Protein AF-A0A0B5D6A1-F1 (afdb_monomer_lite)

Organism: NCBI:txid40318

Sequence (113 aa):
MALAGRQQDGRPAFLADAGYQGLGAQTGGRVVTPPHRNFKKNAPDWYEEMYERQRKAHSSRRIRVEHGIAHLKNWRALASHLGRREHISDTVQAVAVLLSHQQTADLIPARQV

Secondary structure (DSSP, 8-state):
---EEEPTTSPEEEE--GGGTTHHHHTTTSEE----TTTTTS--HHHHHHHHHHHHHHHHHHHHHHHHHHHHT-THHHHHHH---TTHHHHHHHHHHHHHHHHHHHHHHHT--

InterPro domains:
  IPR027806 Harbinger transposase-derived nuclease domain [PF13359] (10-98)

Foldseek 3Di:
DWDWDADPVRATATEDEQVCPPVCVVVVNSYDYDDDPCCVVVPDPVVVVVVVVVVVVVCVVCVVVVVVVVVVVPCPVVVVVVVPVPCVVVVVVVVVVVVVVVVVVVVVVVPPD

pLDDT: mean 73.99, std 13.62, range [36.34, 96.62]

Radius of gyration: 33.81 Å; chains: 1; bounding box: 78×36×74 Å

Structure (mmCIF, N/CA/C/O backbone):
data_AF-A0A0B5D6A1-F1
#
_entry.id   AF-A0A0B5D6A1-F1
#
loop_
_atom_site.group_PDB
_atom_site.id
_atom_site.type_symbol
_atom_site.label_atom_id
_atom_site.label_alt_id
_atom_site.label_comp_id
_atom_site.label_asym_id
_atom_site.label_entity_id
_atom_site.label_seq_id
_atom_site.pdbx_PDB_ins_code
_atom_site.Cartn_x
_atom_site.Cartn_y
_atom_site.Cartn_z
_atom_site.occupancy
_atom_site.B_iso_or_equiv
_atom_site.auth_seq_id
_atom_site.auth_comp_id
_atom_site.auth_asym_id
_atom_site.auth_atom_id
_atom_site.pdbx_PDB_model_num
ATOM 1 N N . MET A 1 1 ? 3.308 4.562 -23.677 1.00 36.34 1 MET A N 1
ATOM 2 C CA . MET A 1 1 ? 4.589 5.099 -24.188 1.00 36.34 1 MET A CA 1
ATOM 3 C C . MET A 1 1 ? 5.603 3.967 -24.232 1.00 36.34 1 MET A C 1
ATOM 5 O O . MET A 1 1 ? 5.902 3.425 -23.178 1.00 36.34 1 MET A O 1
ATOM 9 N N . ALA A 1 2 ? 6.075 3.576 -25.418 1.00 45.78 2 ALA A N 1
ATOM 10 C CA . ALA A 1 2 ? 7.122 2.564 -25.566 1.00 45.78 2 ALA A CA 1
ATOM 11 C C . ALA A 1 2 ? 8.499 3.233 -25.419 1.00 45.78 2 ALA A C 1
ATOM 13 O O . ALA A 1 2 ? 8.810 4.167 -26.155 1.00 45.78 2 ALA A O 1
ATOM 14 N N . LEU A 1 3 ? 9.300 2.787 -24.450 1.00 52.56 3 LEU A N 1
ATOM 15 C CA . LEU A 1 3 ? 10.689 3.220 -24.286 1.00 52.56 3 LEU A CA 1
ATOM 16 C C . LEU A 1 3 ? 11.556 2.386 -25.239 1.00 52.56 3 LEU A C 1
ATOM 18 O O . LEU A 1 3 ? 11.648 1.170 -25.078 1.00 52.56 3 LEU A O 1
ATOM 22 N N . ALA A 1 4 ? 12.137 3.024 -26.255 1.00 53.47 4 ALA A N 1
ATOM 23 C CA . ALA A 1 4 ? 13.015 2.365 -27.218 1.00 53.47 4 ALA A CA 1
ATOM 24 C C . ALA A 1 4 ? 14.426 2.199 -26.625 1.00 53.47 4 ALA A C 1
ATOM 26 O O . ALA A 1 4 ? 15.099 3.189 -26.338 1.00 53.47 4 ALA A O 1
ATOM 27 N N . GLY A 1 5 ? 14.873 0.954 -26.453 1.00 55.06 5 GLY A N 1
ATOM 28 C CA . GLY A 1 5 ? 16.271 0.615 -26.171 1.00 55.06 5 GLY A CA 1
ATOM 29 C C . GLY A 1 5 ? 16.992 0.256 -27.473 1.00 55.06 5 GLY A C 1
ATOM 30 O O . GLY A 1 5 ? 16.410 -0.402 -28.338 1.00 55.06 5 GLY A O 1
ATOM 31 N N . ARG A 1 6 ? 18.242 0.701 -27.663 1.00 55.38 6 ARG A N 1
ATOM 32 C CA . ARG A 1 6 ? 19.060 0.293 -28.823 1.00 55.38 6 ARG A CA 1
ATOM 33 C C . ARG A 1 6 ? 19.638 -1.109 -28.606 1.00 55.38 6 ARG A C 1
ATOM 35 O O . ARG A 1 6 ? 20.215 -1.378 -27.557 1.00 55.38 6 ARG A O 1
ATOM 42 N N . GLN A 1 7 ? 19.504 -1.967 -29.614 1.00 54.00 7 GLN A N 1
ATOM 43 C CA . GLN A 1 7 ? 20.105 -3.304 -29.680 1.00 54.00 7 GLN A CA 1
ATOM 44 C C . GLN A 1 7 ? 21.548 -3.228 -30.251 1.00 54.00 7 GLN A C 1
ATOM 46 O O . GLN A 1 7 ? 21.917 -2.218 -30.858 1.00 54.00 7 GLN A O 1
ATOM 51 N N . GLN A 1 8 ? 22.372 -4.273 -30.052 1.00 49.06 8 GLN A N 1
ATOM 52 C CA . GLN A 1 8 ? 23.802 -4.347 -30.439 1.00 49.06 8 GLN A CA 1
ATOM 53 C C . GLN A 1 8 ? 24.079 -4.184 -31.956 1.00 49.06 8 GLN A C 1
ATOM 55 O O . GLN A 1 8 ? 25.207 -3.923 -32.357 1.00 49.06 8 GLN A O 1
ATOM 60 N N . ASP A 1 9 ? 23.050 -4.280 -32.793 1.00 51.22 9 ASP A N 1
ATOM 61 C CA . ASP A 1 9 ? 23.035 -4.141 -34.256 1.00 51.22 9 ASP A CA 1
ATOM 62 C C . ASP A 1 9 ? 22.525 -2.762 -34.743 1.00 51.22 9 ASP A C 1
ATOM 64 O O . ASP A 1 9 ? 22.302 -2.549 -35.936 1.00 51.22 9 ASP A O 1
ATOM 68 N N . GLY A 1 10 ? 22.328 -1.799 -33.834 1.00 54.19 10 GLY A N 1
ATOM 69 C CA . GLY A 1 10 ? 21.990 -0.407 -34.165 1.00 54.19 10 GLY A CA 1
ATOM 70 C C . GLY A 1 10 ? 20.517 -0.149 -34.514 1.00 54.19 10 GLY A C 1
ATOM 71 O O . GLY A 1 10 ? 20.158 0.986 -34.834 1.00 54.19 10 GLY A O 1
ATOM 72 N N . ARG A 1 11 ? 19.640 -1.159 -34.422 1.00 57.25 11 ARG A N 1
ATOM 73 C CA . ARG A 1 11 ? 18.195 -1.037 -34.693 1.00 57.25 11 ARG A CA 1
ATOM 74 C C . ARG A 1 11 ? 17.395 -0.847 -33.385 1.00 57.25 11 ARG A C 1
ATOM 76 O O . ARG A 1 11 ? 17.767 -1.416 -32.358 1.00 57.25 11 ARG A O 1
ATOM 83 N N . PRO A 1 12 ? 16.316 -0.035 -33.373 1.00 56.09 12 PRO A N 1
ATOM 84 C CA . PRO A 1 12 ? 15.527 0.203 -32.162 1.00 56.09 12 PRO A CA 1
ATOM 85 C C . PRO A 1 12 ? 14.664 -1.019 -31.814 1.00 56.09 12 PRO A C 1
ATOM 87 O O . PRO A 1 12 ? 13.890 -1.486 -32.653 1.00 56.09 12 PRO A O 1
ATOM 90 N N . ALA A 1 13 ? 14.784 -1.509 -30.577 1.00 69.38 13 ALA A N 1
ATOM 91 C CA . ALA A 1 13 ? 13.920 -2.541 -30.015 1.00 69.38 13 ALA A CA 1
ATOM 92 C C . ALA A 1 13 ? 12.802 -1.893 -29.181 1.00 69.38 13 ALA A C 1
ATOM 94 O O . ALA A 1 13 ? 13.053 -1.012 -28.352 1.00 69.38 13 ALA A O 1
ATOM 95 N N . PHE A 1 14 ? 11.559 -2.321 -29.405 1.00 74.12 14 PHE A N 1
ATOM 96 C CA . PHE A 1 14 ? 10.378 -1.814 -28.707 1.00 74.12 14 PHE A CA 1
ATOM 97 C C . PHE A 1 14 ? 10.000 -2.738 -27.556 1.00 74.12 14 PHE A C 1
ATOM 99 O O . PHE A 1 14 ? 9.772 -3.926 -27.770 1.00 74.12 14 PHE A O 1
ATOM 106 N N . LEU A 1 15 ? 9.886 -2.192 -26.346 1.00 75.62 15 LEU A N 1
ATOM 107 C CA . LEU A 1 15 ? 9.346 -2.933 -25.210 1.00 75.62 15 LEU A CA 1
ATOM 108 C C . LEU A 1 15 ? 7.823 -3.036 -25.284 1.00 75.62 15 LEU A C 1
ATOM 110 O O . LEU A 1 15 ? 7.137 -2.017 -25.383 1.00 75.62 15 LEU A O 1
ATOM 114 N N . ALA A 1 16 ? 7.309 -4.257 -25.175 1.00 80.94 16 ALA A N 1
ATOM 115 C CA . ALA A 1 16 ? 5.886 -4.546 -25.057 1.00 80.94 16 ALA A CA 1
ATOM 116 C C . ALA A 1 16 ? 5.563 -5.199 -23.705 1.00 80.94 16 ALA A C 1
ATOM 118 O O . ALA A 1 16 ? 6.421 -5.820 -23.080 1.00 80.94 16 ALA A O 1
ATOM 119 N N . ASP A 1 17 ? 4.321 -5.032 -23.254 1.00 78.62 17 ASP A N 1
ATOM 120 C CA . ASP A 1 17 ? 3.819 -5.598 -21.997 1.00 78.62 17 ASP A CA 1
ATOM 121 C C . ASP A 1 17 ? 3.706 -7.133 -22.065 1.00 78.62 17 ASP A C 1
ATOM 123 O O . ASP A 1 17 ? 3.567 -7.691 -23.154 1.00 78.62 17 ASP A O 1
ATOM 127 N N . ALA A 1 18 ? 3.715 -7.806 -20.909 1.00 71.38 18 ALA A N 1
ATOM 128 C CA . ALA A 1 18 ? 3.577 -9.256 -20.762 1.00 71.38 18 ALA A CA 1
ATOM 129 C C . ALA A 1 18 ? 2.383 -9.854 -21.534 1.00 71.38 18 ALA A C 1
ATOM 131 O O . ALA A 1 18 ? 2.474 -10.986 -22.003 1.00 71.38 18 ALA A O 1
ATOM 132 N N . GLY A 1 19 ? 1.299 -9.095 -21.742 1.00 74.81 19 GLY A N 1
ATOM 133 C CA . GLY A 1 19 ? 0.168 -9.510 -22.587 1.00 74.81 19 GLY A CA 1
ATOM 134 C C . GLY A 1 19 ? 0.505 -9.747 -24.071 1.00 74.81 19 GLY A C 1
ATOM 135 O O . GLY A 1 19 ? -0.283 -10.357 -24.786 1.00 74.81 19 GLY A O 1
ATOM 136 N N . TYR A 1 20 ? 1.679 -9.310 -24.535 1.00 76.31 20 TYR A N 1
ATOM 137 C CA . TYR A 1 20 ? 2.183 -9.493 -25.903 1.00 76.31 20 TYR A CA 1
ATOM 138 C C . TYR A 1 20 ? 3.253 -10.593 -26.001 1.00 76.31 20 TYR A C 1
ATOM 140 O O . TYR A 1 20 ? 4.086 -10.598 -26.912 1.00 76.31 20 TYR A O 1
ATOM 148 N N . GLN A 1 21 ? 3.280 -11.517 -25.038 1.00 75.12 21 GLN A N 1
ATOM 149 C CA . GLN A 1 21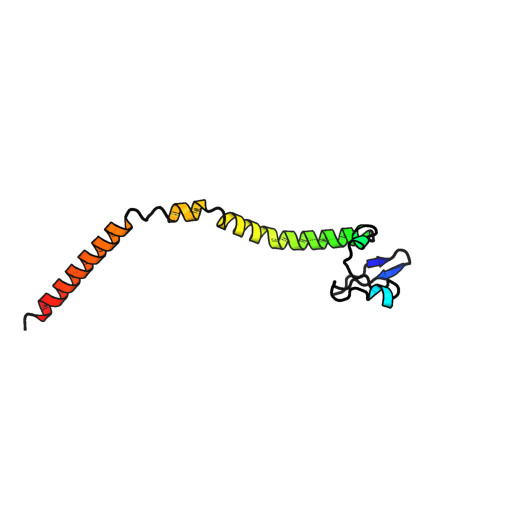 ? 4.251 -12.605 -25.003 1.00 75.12 21 GLN A CA 1
ATOM 150 C C . GLN A 1 21 ? 4.202 -13.433 -26.303 1.00 75.12 21 GLN A C 1
ATOM 152 O O . GLN A 1 21 ? 3.144 -13.866 -26.746 1.00 75.12 21 GLN A O 1
ATOM 157 N N . GLY A 1 22 ? 5.367 -13.647 -26.927 1.00 73.06 22 GLY A N 1
ATOM 158 C CA . GLY A 1 22 ? 5.501 -14.360 -28.209 1.00 73.06 22 GLY A CA 1
ATOM 159 C C . GLY A 1 22 ? 5.572 -13.456 -29.448 1.00 73.06 22 GLY A C 1
ATOM 160 O O . GLY A 1 22 ? 6.058 -13.897 -30.491 1.00 73.06 22 GLY A O 1
ATOM 161 N N . LEU A 1 23 ? 5.213 -12.172 -29.333 1.00 79.19 23 LEU A N 1
ATOM 162 C CA . LEU A 1 23 ? 5.265 -11.214 -30.446 1.00 79.19 23 LEU A CA 1
ATOM 163 C C . LEU A 1 23 ? 6.698 -10.951 -30.945 1.00 79.19 23 LEU A C 1
ATOM 165 O O . LEU A 1 23 ? 6.921 -10.679 -32.127 1.00 79.19 23 LEU A O 1
ATOM 169 N N . GLY A 1 24 ? 7.695 -11.109 -30.070 1.00 74.38 24 GLY A N 1
ATOM 170 C CA . GLY A 1 24 ? 9.107 -11.004 -30.441 1.00 74.38 24 GLY A CA 1
ATOM 171 C C . GLY A 1 24 ? 9.553 -12.036 -31.481 1.00 74.38 24 GLY A C 1
ATOM 172 O O . GLY A 1 24 ? 10.354 -11.699 -32.350 1.00 74.38 24 GLY A O 1
ATOM 173 N N . ALA A 1 25 ? 8.990 -13.250 -31.464 1.00 72.88 25 ALA A N 1
ATOM 174 C CA . ALA A 1 25 ? 9.287 -14.275 -32.468 1.00 72.88 25 ALA A CA 1
ATOM 175 C C . ALA A 1 25 ? 8.706 -13.906 -33.843 1.00 72.88 25 ALA A C 1
ATOM 177 O O . ALA A 1 25 ? 9.356 -14.101 -34.865 1.00 72.88 25 ALA A O 1
ATOM 178 N N . GLN A 1 26 ? 7.515 -13.302 -33.859 1.00 79.00 26 GLN A N 1
ATOM 179 C CA . GLN A 1 26 ? 6.841 -12.853 -35.082 1.00 79.00 26 GLN A CA 1
ATOM 180 C C . GLN A 1 26 ? 7.486 -11.593 -35.678 1.00 79.00 26 GLN A C 1
ATOM 182 O O . GLN A 1 26 ? 7.421 -11.372 -36.882 1.00 79.00 26 GLN A O 1
ATOM 187 N N . THR A 1 27 ? 8.141 -10.777 -34.845 1.00 76.19 27 THR A N 1
ATOM 188 C CA . THR A 1 27 ? 8.739 -9.498 -35.262 1.00 76.19 27 THR A CA 1
ATOM 189 C C . THR A 1 27 ? 10.266 -9.566 -35.398 1.00 76.19 27 THR A C 1
ATOM 191 O O . THR A 1 27 ? 10.938 -8.533 -35.386 1.00 76.19 27 THR A O 1
ATOM 194 N N . GLY A 1 28 ? 10.846 -10.770 -35.475 1.00 74.50 28 GLY A N 1
ATOM 195 C CA . GLY A 1 28 ? 12.293 -10.958 -35.643 1.00 74.50 28 GLY A CA 1
ATOM 196 C C . GLY A 1 28 ? 13.134 -10.294 -34.544 1.00 74.50 28 GLY A C 1
ATOM 197 O O . GLY A 1 28 ? 14.181 -9.726 -34.831 1.00 74.50 28 GLY A O 1
ATOM 198 N N . GLY A 1 29 ? 12.647 -10.282 -33.300 1.00 72.25 29 GLY A N 1
ATOM 199 C CA . GLY A 1 29 ? 13.328 -9.668 -32.155 1.00 72.25 29 GLY A CA 1
ATOM 200 C C . GLY A 1 29 ? 13.199 -8.143 -32.045 1.00 72.25 29 GLY A C 1
ATOM 201 O O . GLY A 1 29 ? 13.699 -7.565 -31.085 1.00 72.25 29 GLY A O 1
ATOM 202 N N . ARG A 1 30 ? 12.491 -7.472 -32.967 1.00 79.12 30 ARG A N 1
ATOM 203 C CA . ARG A 1 30 ? 12.256 -6.014 -32.915 1.00 79.12 30 ARG A CA 1
ATOM 204 C C . ARG A 1 30 ? 11.322 -5.593 -31.774 1.00 79.12 30 ARG A C 1
ATOM 206 O O . ARG A 1 30 ? 11.390 -4.453 -31.319 1.00 79.12 30 ARG A O 1
ATOM 213 N N . VAL A 1 31 ? 10.457 -6.497 -31.319 1.00 78.31 31 VAL A N 1
ATOM 214 C CA . VAL A 1 31 ? 9.626 -6.308 -30.125 1.00 78.31 31 VAL A CA 1
ATOM 215 C C . VAL A 1 31 ? 10.155 -7.214 -29.023 1.00 78.31 31 VAL A C 1
ATOM 217 O O . VAL A 1 31 ? 10.211 -8.433 -29.179 1.00 78.31 31 VAL A O 1
ATOM 220 N N . VAL A 1 32 ? 10.544 -6.609 -27.908 1.00 75.19 32 VAL A N 1
ATOM 221 C CA . VAL A 1 32 ? 10.995 -7.297 -26.705 1.00 75.19 32 VAL A CA 1
ATOM 222 C C . VAL A 1 32 ? 9.848 -7.272 -25.710 1.00 75.19 32 VAL A C 1
ATOM 224 O O . VAL A 1 32 ? 9.416 -6.209 -25.278 1.00 75.19 32 VAL A O 1
ATOM 227 N N . THR A 1 33 ? 9.362 -8.443 -25.325 1.00 76.00 33 THR A N 1
ATOM 228 C CA . THR A 1 33 ? 8.320 -8.569 -24.307 1.00 76.00 33 THR A CA 1
ATOM 229 C C . THR A 1 33 ? 8.906 -9.263 -23.086 1.00 76.00 33 THR A C 1
ATOM 231 O O . THR A 1 33 ? 9.183 -10.464 -23.150 1.00 76.00 33 THR A O 1
ATOM 234 N N . PRO A 1 34 ? 9.118 -8.559 -21.965 1.00 69.81 34 PRO A N 1
ATOM 235 C CA . PRO A 1 34 ? 9.363 -9.215 -20.685 1.00 69.81 34 PRO A CA 1
ATOM 236 C C . PRO A 1 34 ? 8.037 -9.886 -20.254 1.00 69.81 34 PRO A C 1
ATOM 238 O O . PRO A 1 34 ? 7.028 -9.189 -20.336 1.00 69.81 34 PRO A O 1
ATOM 241 N N . PRO A 1 35 ? 7.952 -11.156 -19.776 1.00 68.12 35 PRO A N 1
ATOM 242 C CA . PRO A 1 35 ? 9.012 -11.975 -19.174 1.00 68.12 35 PRO A CA 1
ATOM 243 C C . PRO A 1 35 ? 8.996 -13.500 -19.501 1.00 68.12 35 PRO A C 1
ATOM 245 O O . PRO A 1 35 ? 7.966 -14.139 -19.685 1.00 68.12 35 PRO A O 1
ATOM 248 N N . HIS A 1 36 ? 10.164 -14.141 -19.402 1.00 54.19 36 HIS A N 1
ATOM 249 C CA . HIS A 1 36 ? 10.310 -15.594 -19.212 1.00 54.19 36 HIS A CA 1
ATOM 250 C C . HIS A 1 36 ? 11.517 -15.845 -18.296 1.00 54.19 36 HIS A C 1
ATOM 252 O O . HIS A 1 36 ? 12.448 -15.038 -18.281 1.00 54.19 36 HIS A O 1
ATOM 258 N N . ARG A 1 37 ? 11.547 -16.963 -17.554 1.00 55.38 37 ARG A N 1
ATOM 259 C CA . ARG A 1 37 ? 12.668 -17.377 -16.674 1.00 55.38 37 ARG A CA 1
ATOM 260 C C . ARG A 1 37 ? 14.043 -17.252 -17.355 1.00 55.38 37 ARG A C 1
ATOM 262 O O . ARG A 1 37 ? 15.027 -16.933 -16.697 1.00 55.38 37 ARG A O 1
ATOM 269 N N . ASN A 1 38 ? 14.084 -17.434 -18.675 1.00 54.34 38 ASN A N 1
ATOM 270 C CA . ASN A 1 38 ? 15.298 -17.364 -19.493 1.00 54.34 38 ASN A CA 1
ATOM 271 C C . ASN A 1 38 ? 15.702 -15.934 -19.901 1.00 54.34 38 ASN A C 1
ATOM 273 O O . ASN A 1 38 ? 16.870 -15.714 -20.198 1.00 54.34 38 ASN A O 1
ATOM 277 N N . PHE A 1 39 ? 14.785 -14.956 -19.874 1.00 66.50 39 PHE A N 1
ATOM 278 C CA . PHE A 1 39 ? 15.104 -13.546 -20.142 1.00 66.50 39 PHE A CA 1
ATOM 279 C C . PHE A 1 39 ? 16.003 -12.970 -19.045 1.00 66.50 39 PHE A C 1
ATOM 281 O O . PHE A 1 39 ? 16.900 -12.198 -19.337 1.00 66.50 39 PHE A O 1
ATOM 288 N N . LYS A 1 40 ? 15.845 -13.427 -17.793 1.00 62.94 40 LYS A N 1
ATOM 289 C CA . LYS A 1 40 ? 16.777 -13.098 -16.700 1.00 62.94 40 LYS A CA 1
ATOM 290 C C . LYS A 1 40 ? 18.187 -13.664 -16.903 1.00 62.94 40 LYS A C 1
ATOM 292 O O . LYS A 1 40 ? 19.115 -13.159 -16.291 1.00 62.94 40 LYS A O 1
ATOM 297 N N . LYS A 1 41 ? 18.350 -14.725 -17.706 1.00 66.88 41 LYS A N 1
ATOM 298 C CA . LYS A 1 41 ? 19.653 -15.371 -17.935 1.00 66.88 41 LYS A CA 1
ATOM 299 C C . LYS A 1 41 ? 20.476 -14.648 -19.008 1.00 66.88 41 LYS A C 1
ATOM 301 O O . LYS A 1 41 ? 21.689 -14.610 -18.885 1.00 66.88 41 LYS A O 1
ATOM 306 N N . ASN A 1 42 ? 19.812 -14.077 -20.016 1.00 69.25 42 ASN A N 1
ATOM 307 C CA . ASN A 1 42 ? 20.428 -13.365 -21.143 1.00 69.25 42 ASN A CA 1
ATOM 308 C C . ASN A 1 42 ? 19.715 -12.019 -21.380 1.00 69.25 42 ASN A C 1
ATOM 310 O O . ASN A 1 42 ? 19.233 -11.749 -22.483 1.00 69.25 42 ASN A O 1
ATOM 314 N N . ALA A 1 43 ? 19.549 -11.219 -20.326 1.00 69.62 43 ALA A N 1
ATOM 315 C CA . ALA A 1 43 ? 18.934 -9.902 -20.455 1.00 69.62 43 ALA A CA 1
ATOM 316 C C . ALA A 1 43 ? 19.893 -8.958 -21.201 1.00 69.62 43 ALA A C 1
ATOM 318 O O . ALA A 1 43 ? 21.095 -9.009 -20.951 1.00 6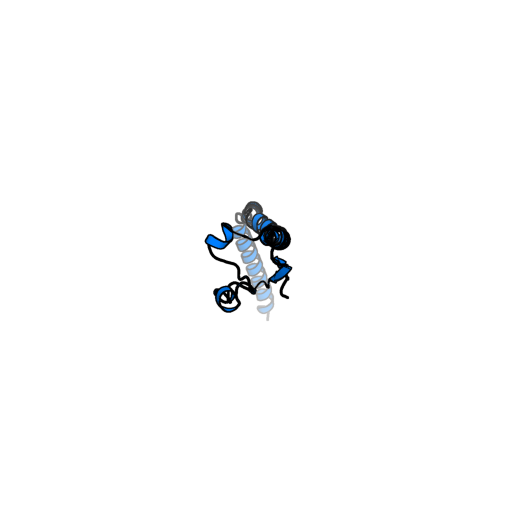9.62 43 ALA A O 1
ATOM 319 N N . PRO A 1 44 ? 19.398 -8.084 -22.093 1.00 75.12 44 PRO A N 1
ATOM 320 C CA . PRO A 1 44 ? 20.213 -6.999 -22.630 1.00 75.12 44 PRO A CA 1
ATOM 321 C C . PRO A 1 44 ? 20.686 -6.056 -21.513 1.00 75.12 44 PRO A C 1
ATOM 323 O O . PRO A 1 44 ? 19.886 -5.714 -20.645 1.00 75.12 44 PRO A O 1
ATOM 326 N N . ASP A 1 45 ? 21.921 -5.553 -21.574 1.00 74.94 45 ASP A N 1
ATOM 327 C CA . ASP A 1 45 ? 22.500 -4.694 -20.518 1.00 74.94 45 ASP A CA 1
ATOM 328 C C . ASP A 1 45 ? 21.639 -3.459 -20.188 1.00 74.94 45 ASP A C 1
ATOM 330 O O . ASP A 1 45 ? 21.481 -3.068 -19.032 1.00 74.94 45 ASP A O 1
ATOM 334 N N . TRP A 1 46 ? 21.001 -2.865 -21.201 1.00 74.31 46 TRP A N 1
ATOM 335 C CA . TRP A 1 46 ? 20.128 -1.700 -21.028 1.00 74.31 46 TRP A CA 1
ATOM 336 C C . TRP A 1 46 ? 18.831 -2.017 -20.255 1.00 74.31 46 TRP A C 1
ATOM 338 O O . TRP A 1 46 ? 18.205 -1.117 -19.686 1.00 74.31 46 TRP A O 1
ATOM 348 N N . TYR A 1 47 ? 18.403 -3.284 -20.232 1.00 76.88 47 TYR A N 1
ATOM 349 C CA . TYR A 1 47 ? 17.167 -3.710 -19.576 1.00 76.88 47 TYR A CA 1
ATOM 350 C C . TYR A 1 47 ? 17.280 -3.611 -18.058 1.00 76.88 47 TYR A C 1
ATOM 352 O O . TYR A 1 47 ? 16.329 -3.185 -17.405 1.00 76.88 47 TYR A O 1
ATOM 360 N N . GLU A 1 48 ? 18.429 -3.980 -17.494 1.00 77.12 48 GLU A N 1
ATOM 361 C CA . GLU A 1 4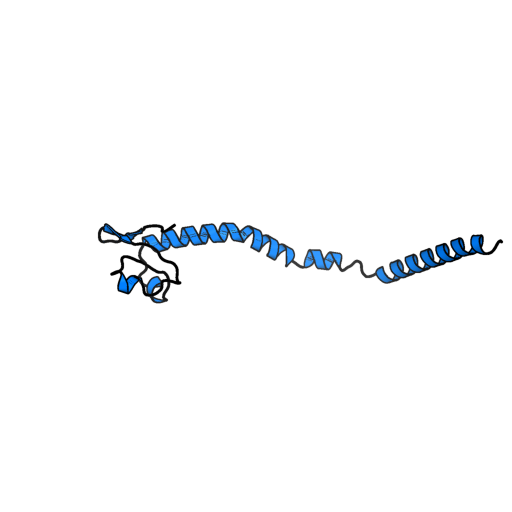8 ? 18.627 -3.999 -16.046 1.00 77.12 48 GLU A CA 1
ATOM 362 C C . GLU A 1 48 ? 18.630 -2.582 -15.468 1.00 77.12 48 GLU A C 1
ATOM 364 O O . GLU A 1 48 ? 17.954 -2.315 -14.475 1.00 77.12 48 GLU A O 1
ATOM 369 N N . GLU A 1 49 ? 19.265 -1.633 -16.162 1.00 81.06 49 GLU A N 1
ATOM 370 C CA . GLU A 1 49 ? 19.240 -0.220 -15.784 1.00 81.06 49 GLU A CA 1
ATOM 371 C C . GLU A 1 49 ? 17.818 0.365 -15.842 1.00 81.06 49 GLU A C 1
ATOM 373 O O . 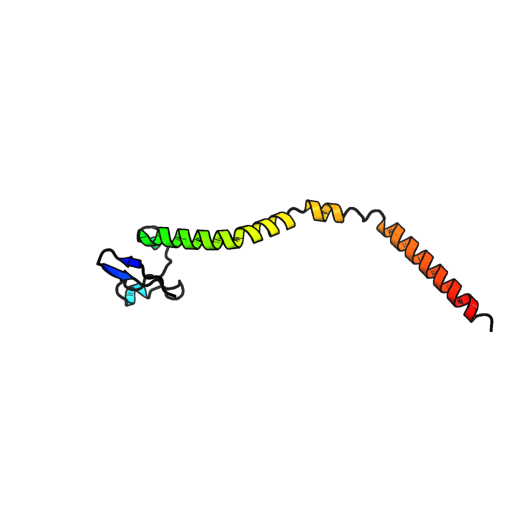GLU A 1 49 ? 17.371 1.055 -14.918 1.00 81.06 49 GLU A O 1
ATOM 378 N N . MET A 1 50 ? 17.066 0.064 -16.903 1.00 82.00 50 MET A N 1
ATOM 379 C CA . MET A 1 50 ? 15.673 0.491 -17.022 1.00 82.00 50 MET A CA 1
ATOM 380 C C . MET A 1 50 ? 14.784 -0.156 -15.946 1.00 82.00 50 MET A C 1
ATOM 382 O O . MET A 1 50 ? 13.970 0.536 -15.327 1.00 82.00 50 MET A O 1
ATOM 386 N N . TYR A 1 51 ? 14.934 -1.461 -15.709 1.00 80.06 51 TYR A N 1
ATOM 387 C CA . TYR A 1 51 ? 14.180 -2.206 -14.703 1.00 80.06 51 TYR A CA 1
ATOM 388 C C . TYR A 1 51 ? 14.457 -1.666 -13.301 1.00 80.06 51 TYR A C 1
ATOM 390 O O . TYR A 1 51 ? 13.520 -1.410 -12.547 1.00 80.06 51 TYR A O 1
ATOM 398 N N . GLU A 1 52 ? 15.718 -1.397 -12.966 1.00 83.19 52 GLU A N 1
ATOM 399 C CA . GLU A 1 52 ? 16.096 -0.767 -11.704 1.00 83.19 52 GLU A CA 1
ATOM 400 C C . GLU A 1 52 ? 15.482 0.626 -11.551 1.00 83.19 52 GLU A C 1
ATOM 402 O O . GLU A 1 52 ? 14.934 0.936 -10.491 1.00 83.19 52 GLU A O 1
ATOM 407 N N . ARG A 1 53 ? 15.487 1.460 -12.600 1.00 86.25 53 ARG A N 1
ATOM 408 C CA . ARG A 1 53 ? 14.824 2.778 -12.567 1.00 86.25 53 ARG A CA 1
ATOM 409 C C . ARG A 1 53 ? 13.319 2.652 -12.315 1.00 86.25 53 ARG A C 1
ATOM 411 O O . ARG A 1 53 ? 12.789 3.354 -11.453 1.00 86.25 53 ARG A O 1
ATOM 418 N N . GLN A 1 54 ? 12.633 1.741 -13.009 1.00 83.94 54 GLN A N 1
ATOM 419 C CA . GLN A 1 54 ? 11.196 1.505 -12.815 1.00 83.94 54 GLN A CA 1
ATOM 420 C C . GLN A 1 54 ? 10.890 0.947 -11.421 1.00 83.94 54 GLN A C 1
ATOM 422 O O . GLN A 1 54 ? 9.990 1.437 -10.736 1.00 83.94 54 GLN A O 1
ATOM 427 N N . ARG A 1 55 ? 11.668 -0.039 -10.965 1.00 85.25 55 ARG A N 1
ATOM 428 C CA . ARG A 1 55 ? 11.538 -0.655 -9.642 1.00 85.25 55 ARG A CA 1
ATOM 429 C C . ARG A 1 55 ? 11.765 0.367 -8.531 1.00 85.25 55 ARG A C 1
ATOM 431 O O . ARG A 1 55 ? 10.984 0.404 -7.583 1.00 85.25 55 ARG A O 1
ATOM 438 N N . LYS A 1 56 ? 12.780 1.230 -8.656 1.00 89.00 56 LYS A N 1
ATOM 439 C CA . LYS A 1 56 ? 13.047 2.329 -7.714 1.00 89.00 56 LYS A CA 1
ATOM 440 C C . LYS A 1 56 ? 11.913 3.350 -7.703 1.00 89.00 56 LYS A C 1
ATOM 442 O O . LYS A 1 56 ? 11.437 3.681 -6.625 1.00 89.00 56 LYS A O 1
ATOM 447 N N . ALA A 1 57 ? 11.419 3.785 -8.863 1.00 87.50 57 ALA A N 1
ATOM 448 C CA . ALA A 1 57 ? 10.281 4.706 -8.939 1.00 87.50 57 ALA A CA 1
ATOM 449 C C . ALA A 1 57 ? 9.014 4.119 -8.287 1.00 87.50 57 ALA A C 1
ATOM 451 O O . ALA A 1 57 ? 8.323 4.796 -7.522 1.00 87.50 57 ALA A O 1
ATOM 452 N N . HIS A 1 58 ? 8.739 2.835 -8.534 1.00 86.62 58 HIS A N 1
ATOM 453 C CA . HIS A 1 58 ? 7.615 2.126 -7.929 1.00 86.62 58 HIS A CA 1
ATOM 454 C C . HIS A 1 58 ? 7.778 1.966 -6.410 1.00 86.62 58 HIS A C 1
ATOM 456 O O . HIS A 1 58 ? 6.834 2.220 -5.660 1.00 86.62 58 HIS A O 1
ATOM 462 N N . SER A 1 59 ? 8.979 1.598 -5.954 1.00 84.81 59 SER A N 1
ATOM 463 C CA . SER A 1 59 ? 9.319 1.475 -4.534 1.00 84.81 59 SER A CA 1
ATOM 464 C C . SER A 1 59 ? 9.166 2.813 -3.807 1.00 84.81 59 SER A C 1
ATOM 466 O O . SER A 1 59 ? 8.430 2.893 -2.828 1.00 84.81 59 SER A O 1
ATOM 468 N N . SER A 1 60 ? 9.729 3.901 -4.344 1.00 82.81 60 SER A N 1
ATOM 469 C CA . SER A 1 60 ? 9.587 5.253 -3.783 1.00 82.81 60 SER A CA 1
ATOM 470 C C . SER A 1 60 ? 8.126 5.673 -3.613 1.00 82.81 60 SER A C 1
ATOM 472 O O . SER A 1 60 ? 7.779 6.309 -2.618 1.00 82.81 60 SER A O 1
ATOM 474 N N . ARG A 1 61 ? 7.241 5.274 -4.539 1.00 86.12 61 ARG A N 1
ATOM 475 C CA . ARG A 1 61 ? 5.797 5.533 -4.429 1.00 86.12 61 ARG A CA 1
ATOM 476 C C . ARG A 1 61 ? 5.131 4.715 -3.317 1.00 86.12 61 ARG A C 1
ATOM 478 O O . ARG A 1 61 ? 4.195 5.199 -2.686 1.00 86.12 61 ARG A O 1
ATOM 485 N N . ARG A 1 62 ? 5.590 3.484 -3.080 1.00 90.62 62 ARG A N 1
ATOM 486 C CA . ARG A 1 62 ? 4.997 2.542 -2.116 1.00 90.62 62 ARG A CA 1
ATOM 487 C C . ARG A 1 62 ? 5.502 2.702 -0.688 1.00 90.62 62 ARG A C 1
ATOM 489 O O . ARG A 1 62 ? 4.709 2.517 0.230 1.00 90.62 62 ARG A O 1
ATOM 496 N N . ILE A 1 63 ? 6.761 3.100 -0.497 1.00 89.50 63 ILE A N 1
ATOM 497 C CA . ILE A 1 63 ? 7.418 3.173 0.819 1.00 89.50 63 ILE A CA 1
ATOM 498 C C . ILE A 1 63 ? 6.588 3.962 1.840 1.00 89.50 63 ILE A C 1
ATOM 500 O O . ILE A 1 63 ? 6.397 3.494 2.957 1.00 89.50 63 ILE A O 1
ATOM 504 N N . ARG A 1 64 ? 6.031 5.125 1.473 1.00 87.00 64 ARG A N 1
ATOM 505 C CA . ARG A 1 64 ? 5.229 5.943 2.405 1.00 87.00 64 ARG A CA 1
ATOM 506 C C . ARG A 1 64 ? 3.953 5.229 2.861 1.00 87.00 64 ARG A C 1
ATOM 508 O O . ARG A 1 64 ? 3.588 5.304 4.030 1.00 87.00 64 ARG A O 1
ATOM 515 N N . VAL A 1 65 ? 3.288 4.538 1.938 1.00 87.50 65 VAL A N 1
ATOM 516 C CA . VAL A 1 65 ? 2.049 3.799 2.206 1.00 87.50 65 VAL A CA 1
ATOM 517 C C . VAL A 1 65 ? 2.342 2.569 3.058 1.00 87.50 65 VAL A C 1
ATOM 519 O O . VAL A 1 65 ? 1.670 2.348 4.057 1.00 87.50 65 VAL A O 1
ATOM 522 N N . GLU A 1 66 ? 3.376 1.802 2.710 1.00 91.25 66 GLU A N 1
ATOM 523 C CA . GLU A 1 66 ? 3.809 0.632 3.481 1.00 91.25 66 GLU A CA 1
ATOM 524 C C . GLU A 1 66 ? 4.241 1.015 4.893 1.00 91.25 66 GLU A C 1
ATOM 526 O O . GLU A 1 66 ? 3.859 0.344 5.847 1.00 91.25 66 GLU A O 1
ATOM 531 N N . HIS A 1 67 ? 4.959 2.129 5.040 1.00 89.19 67 HIS A N 1
ATOM 532 C CA . HIS A 1 67 ? 5.336 2.664 6.341 1.00 89.19 67 HIS A CA 1
ATOM 533 C C . HIS A 1 67 ? 4.103 3.068 7.160 1.00 89.19 67 HIS A C 1
ATOM 535 O O . HIS A 1 67 ? 3.996 2.694 8.324 1.00 89.19 67 HIS A O 1
ATOM 541 N N . GLY A 1 68 ? 3.127 3.752 6.552 1.00 83.44 68 GLY A N 1
ATOM 542 C CA . GLY A 1 68 ? 1.856 4.080 7.206 1.00 83.44 68 GLY A CA 1
ATOM 543 C C . GLY A 1 68 ? 1.065 2.840 7.635 1.00 83.44 68 GLY A C 1
ATOM 544 O O . GLY A 1 68 ? 0.586 2.772 8.763 1.00 83.44 68 GLY A O 1
ATOM 545 N N . ILE A 1 69 ? 0.986 1.818 6.778 1.00 83.56 69 ILE A N 1
ATOM 546 C CA . ILE A 1 69 ? 0.337 0.540 7.103 1.00 83.56 69 ILE A CA 1
ATOM 547 C C . ILE A 1 69 ? 1.085 -0.179 8.228 1.00 83.56 69 ILE A C 1
ATOM 549 O O . ILE A 1 69 ? 0.446 -0.712 9.128 1.00 83.56 69 ILE A O 1
ATOM 553 N N . ALA A 1 70 ? 2.418 -0.203 8.200 1.00 82.12 70 ALA A N 1
ATOM 554 C CA . ALA A 1 70 ? 3.230 -0.815 9.247 1.00 82.12 70 ALA A CA 1
ATOM 555 C C . ALA A 1 70 ? 3.037 -0.110 10.599 1.00 82.12 70 ALA A C 1
ATOM 557 O O . ALA A 1 70 ? 2.915 -0.786 11.616 1.00 82.12 70 ALA A O 1
ATOM 558 N N . HIS A 1 71 ? 2.928 1.223 10.608 1.00 73.94 71 HIS A N 1
ATOM 559 C CA . HIS A 1 71 ? 2.580 1.997 11.805 1.00 73.94 71 HIS A CA 1
ATOM 560 C C . HIS A 1 71 ? 1.171 1.697 12.309 1.00 73.94 71 HIS A C 1
ATOM 562 O O . HIS A 1 71 ? 0.989 1.489 13.502 1.00 73.94 71 HIS A O 1
ATOM 568 N N . LEU A 1 72 ? 0.176 1.604 11.426 1.00 72.50 72 LEU A N 1
ATOM 569 C CA . LEU A 1 72 ? -1.191 1.232 11.815 1.00 72.50 72 LEU A CA 1
ATOM 570 C C . LEU A 1 72 ? -1.274 -0.209 12.339 1.00 72.50 72 LEU A C 1
ATOM 572 O O . LEU A 1 72 ? -2.012 -0.495 13.277 1.00 72.50 72 LEU A O 1
ATOM 576 N N . LYS A 1 73 ? -0.481 -1.115 11.759 1.00 71.31 73 LYS A N 1
ATOM 577 C CA . LYS A 1 73 ? -0.306 -2.493 12.231 1.00 71.31 73 LYS A CA 1
ATOM 578 C C . LYS A 1 73 ? 0.617 -2.597 13.446 1.00 71.31 73 LYS A C 1
ATOM 580 O O . LYS A 1 73 ? 0.755 -3.684 13.998 1.00 71.31 73 LYS A O 1
ATOM 585 N N . ASN A 1 74 ? 1.232 -1.509 13.904 1.00 68.00 74 ASN A N 1
ATOM 586 C CA . ASN A 1 74 ? 1.847 -1.450 15.222 1.00 68.00 74 ASN A CA 1
ATOM 587 C C . ASN A 1 74 ? 0.723 -1.236 16.248 1.00 68.00 74 ASN A C 1
ATOM 589 O O . ASN A 1 74 ? 0.460 -0.129 16.714 1.00 68.00 74 ASN A O 1
ATOM 593 N N . TRP A 1 75 ? 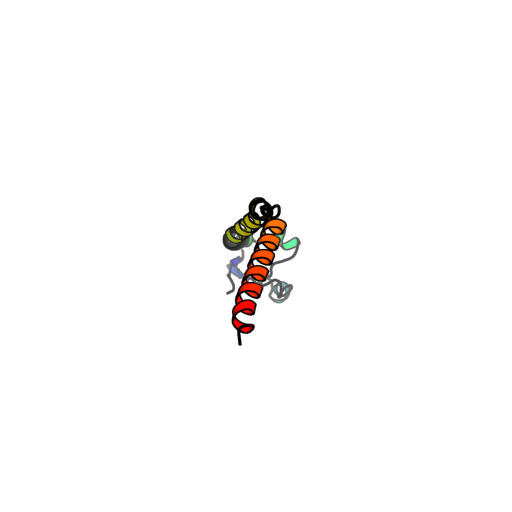0.031 -2.334 16.563 1.00 61.44 75 TRP A N 1
ATOM 594 C CA . TRP A 1 75 ? -1.180 -2.442 17.387 1.00 61.44 75 TRP A CA 1
ATOM 595 C C . TRP A 1 75 ? -1.114 -1.786 18.773 1.00 61.44 75 TRP A C 1
ATOM 597 O O . TRP A 1 75 ? -2.137 -1.701 19.443 1.00 61.44 75 TRP A O 1
ATOM 607 N N . ARG A 1 76 ? 0.051 -1.302 19.218 1.00 63.69 76 ARG A N 1
ATOM 608 C CA . ARG A 1 76 ? 0.237 -0.658 20.524 1.00 63.69 76 ARG A CA 1
ATOM 609 C C . ARG A 1 76 ? -0.678 0.549 20.722 1.00 63.69 76 ARG A C 1
ATOM 611 O O . ARG A 1 76 ? -1.290 0.648 21.775 1.00 63.69 76 ARG A O 1
ATOM 618 N N . ALA A 1 77 ? -0.831 1.422 19.723 1.00 61.06 77 ALA A N 1
ATOM 619 C CA . ALA A 1 77 ? -1.698 2.598 19.856 1.00 61.06 77 ALA A CA 1
ATOM 620 C C . ALA A 1 77 ? -3.186 2.217 19.993 1.00 61.06 77 ALA A C 1
ATOM 622 O O . ALA A 1 77 ? -3.905 2.790 20.814 1.00 61.06 77 ALA A O 1
ATOM 623 N N . LEU A 1 78 ? -3.632 1.212 19.230 1.00 61.84 78 LEU A N 1
ATOM 624 C CA . LEU A 1 78 ? -5.008 0.710 19.261 1.00 61.84 78 LEU A CA 1
ATOM 625 C C . LEU A 1 78 ? -5.294 -0.096 20.541 1.00 61.84 78 LEU A C 1
ATOM 627 O O . LEU A 1 78 ? -6.359 0.046 21.133 1.00 61.84 78 LEU A O 1
ATOM 631 N N . ALA A 1 79 ? -4.323 -0.883 21.010 1.00 61.91 79 ALA A N 1
ATOM 632 C CA . ALA A 1 79 ? -4.391 -1.606 22.277 1.00 61.91 79 ALA A CA 1
ATOM 633 C C . ALA A 1 79 ? -4.467 -0.645 23.476 1.00 61.91 79 ALA A C 1
ATOM 635 O O . ALA A 1 79 ? -5.254 -0.881 24.388 1.00 61.91 79 ALA A O 1
ATOM 636 N N . SER A 1 80 ? -3.732 0.475 23.443 1.00 64.44 80 SER A N 1
ATOM 637 C CA . SER A 1 80 ? -3.823 1.523 24.469 1.00 64.44 80 SER A CA 1
ATOM 638 C C . SER A 1 80 ? -5.199 2.196 24.522 1.00 64.44 80 SER A C 1
ATOM 640 O O . SER A 1 80 ? -5.654 2.544 25.603 1.00 64.44 80 SER A O 1
ATOM 642 N N . HIS A 1 81 ? -5.894 2.343 23.388 1.00 63.06 81 HIS A N 1
ATOM 643 C CA . HIS A 1 81 ? -7.252 2.910 23.355 1.00 63.06 81 HIS A CA 1
ATOM 644 C C . HIS A 1 81 ? -8.337 1.901 23.760 1.00 63.06 81 HIS A C 1
ATOM 646 O O . HIS A 1 81 ? -9.437 2.296 24.142 1.00 63.06 81 HIS A O 1
ATOM 652 N N . LEU A 1 82 ? -8.038 0.600 23.705 1.00 63.97 82 LEU A N 1
ATOM 653 C CA . LEU A 1 82 ? -8.950 -0.449 24.158 1.00 63.97 82 LEU A CA 1
ATOM 654 C C . LEU A 1 82 ? -8.970 -0.607 25.689 1.00 63.97 82 LEU A C 1
ATOM 656 O O . LEU A 1 82 ? -9.882 -1.243 26.211 1.00 63.97 82 LEU A O 1
ATOM 660 N N . GLY A 1 83 ? -7.995 -0.029 26.394 1.00 62.12 83 GLY A N 1
ATOM 661 C CA . GLY A 1 83 ? -7.844 -0.085 27.849 1.00 62.12 83 GLY A CA 1
ATOM 662 C C . GLY A 1 83 ? -8.644 0.961 28.627 1.00 62.12 83 GLY A C 1
ATOM 663 O O . GLY A 1 83 ? -8.190 1.339 29.690 1.00 62.12 83 GLY A O 1
ATOM 664 N N . ARG A 1 84 ? -9.761 1.466 28.079 1.00 63.06 84 ARG A N 1
ATOM 665 C CA . ARG A 1 84 ? -10.736 2.330 28.782 1.00 63.06 84 ARG A CA 1
ATOM 666 C C . ARG A 1 84 ? -12.090 1.625 28.939 1.00 63.06 84 ARG A C 1
ATOM 668 O O . ARG A 1 84 ? -13.151 2.240 28.830 1.00 63.06 84 ARG A O 1
ATOM 675 N N . ARG A 1 85 ? -12.068 0.295 29.060 1.00 66.19 85 ARG A N 1
ATOM 676 C CA . ARG A 1 85 ? -13.273 -0.553 29.151 1.00 66.19 85 ARG A CA 1
ATOM 677 C C . ARG A 1 85 ? -13.693 -0.817 30.590 1.00 66.19 85 ARG A C 1
ATOM 679 O O . ARG A 1 85 ? -14.854 -1.133 30.826 1.00 66.19 85 ARG A O 1
ATOM 686 N N . GLU A 1 86 ? -12.776 -0.647 31.530 1.00 78.56 86 GLU A N 1
ATOM 687 C CA . GLU A 1 86 ? -12.952 -0.864 32.962 1.00 78.56 86 GLU A CA 1
ATOM 688 C C . GLU A 1 86 ? -14.080 -0.014 33.564 1.00 78.56 86 GLU A C 1
ATOM 690 O O . GLU A 1 86 ? -14.755 -0.476 34.474 1.00 78.56 86 GLU A O 1
ATOM 695 N N . HIS A 1 87 ? -14.367 1.161 32.994 1.00 83.12 87 HIS A N 1
ATOM 696 C CA . HIS A 1 87 ? -15.422 2.066 33.472 1.00 83.12 87 HIS A CA 1
ATOM 697 C C . HIS A 1 87 ? -16.668 2.109 32.579 1.00 83.12 87 HIS A C 1
ATOM 699 O O . HIS A 1 87 ? -17.559 2.932 32.800 1.00 83.12 87 HIS A O 1
ATOM 705 N N . ILE A 1 88 ? -16.760 1.256 31.550 1.00 85.31 88 ILE A N 1
ATOM 706 C CA . ILE A 1 88 ? -17.922 1.254 30.645 1.00 85.31 88 ILE A CA 1
ATOM 707 C C . ILE A 1 88 ? -19.199 0.914 31.409 1.00 85.31 88 ILE A C 1
ATOM 709 O O . ILE A 1 88 ? -20.209 1.584 31.212 1.00 85.31 88 ILE A O 1
ATOM 713 N N . SER A 1 89 ? -19.151 -0.079 32.299 1.00 87.69 89 SER A N 1
ATOM 714 C CA . SER A 1 89 ? -20.322 -0.474 33.086 1.00 87.69 89 SER A CA 1
ATOM 715 C C . SER A 1 89 ? -20.799 0.664 33.992 1.00 87.69 89 SER A C 1
ATOM 717 O O . SER A 1 89 ? -21.984 0.989 33.984 1.00 87.69 89 SER A O 1
ATOM 719 N N . ASP A 1 90 ? -19.874 1.332 34.686 1.00 90.50 90 ASP A N 1
ATOM 720 C CA . ASP A 1 90 ? -20.180 2.471 35.562 1.00 90.50 90 ASP A CA 1
ATOM 721 C C . ASP A 1 90 ? -20.749 3.657 34.774 1.00 90.50 90 ASP A C 1
ATOM 723 O O . ASP A 1 90 ? -21.703 4.304 35.203 1.00 90.50 90 ASP A O 1
ATOM 727 N N . THR A 1 91 ? -20.206 3.915 33.581 1.00 89.75 91 THR A N 1
ATOM 728 C CA . THR A 1 91 ? -20.678 4.991 32.699 1.00 89.75 91 THR A CA 1
ATOM 729 C C . THR A 1 91 ? -22.089 4.705 32.188 1.00 89.75 91 THR A C 1
ATOM 731 O O . THR A 1 91 ? -22.946 5.586 32.221 1.00 89.75 91 THR A O 1
ATOM 734 N N . VAL A 1 92 ? -22.357 3.472 31.744 1.00 91.69 92 VAL A N 1
ATOM 735 C CA . VAL A 1 92 ? -23.695 3.051 31.297 1.00 91.69 92 VAL A CA 1
ATOM 736 C C . VAL A 1 92 ? -24.700 3.162 32.444 1.00 91.69 92 VAL A C 1
ATOM 738 O O . VAL A 1 92 ? -25.793 3.693 32.247 1.00 91.69 92 VAL A O 1
ATOM 741 N N . GLN A 1 93 ? -24.317 2.742 33.652 1.00 95.25 93 GLN A N 1
ATOM 742 C CA . GLN A 1 93 ? -25.162 2.847 34.838 1.00 95.25 93 GLN A CA 1
ATOM 743 C C . GLN A 1 93 ? -25.460 4.309 35.205 1.00 95.25 93 GLN A C 1
ATOM 745 O O . GLN A 1 93 ? -26.613 4.653 35.462 1.00 95.25 93 GLN A O 1
ATOM 750 N N . ALA A 1 94 ? -24.455 5.188 35.187 1.00 95.69 94 ALA A N 1
ATOM 751 C CA . ALA A 1 94 ? -24.631 6.610 35.480 1.00 95.69 94 ALA A CA 1
ATOM 752 C C . ALA A 1 94 ? -25.574 7.295 34.476 1.00 95.69 94 ALA A C 1
ATOM 754 O O . ALA A 1 94 ? -26.447 8.069 34.872 1.00 95.69 94 ALA A O 1
ATOM 755 N N . VAL A 1 95 ? -25.447 6.967 33.185 1.00 95.31 95 VAL A N 1
ATOM 756 C CA . VAL A 1 95 ? -26.345 7.471 32.135 1.00 95.31 95 VAL A CA 1
ATOM 757 C C . VAL A 1 95 ? -27.775 6.975 32.347 1.00 95.31 95 VAL A C 1
ATOM 759 O O . VAL A 1 95 ? -28.706 7.770 32.243 1.00 95.31 95 VAL A O 1
ATOM 762 N N . ALA A 1 96 ? -27.967 5.697 32.689 1.00 96.62 96 ALA A N 1
ATOM 763 C CA . ALA A 1 96 ? -29.293 5.140 32.954 1.00 96.62 96 ALA A CA 1
ATOM 764 C C . ALA A 1 96 ? -29.985 5.824 34.147 1.00 96.62 96 ALA A C 1
ATOM 766 O O . ALA A 1 96 ? -31.164 6.170 34.062 1.00 96.62 96 ALA A O 1
ATOM 767 N N . VAL A 1 97 ? -29.245 6.076 35.234 1.00 95.75 97 VAL A N 1
ATOM 768 C CA . VAL A 1 97 ? -29.756 6.805 36.408 1.00 95.75 97 VAL A CA 1
ATOM 769 C C . VAL A 1 97 ? -30.144 8.237 36.038 1.00 95.75 97 VAL A C 1
ATOM 771 O O . VAL A 1 97 ? -31.230 8.690 36.402 1.00 95.75 97 VAL A O 1
ATOM 774 N N . LEU A 1 98 ? -29.295 8.937 35.279 1.00 96.44 98 LEU A N 1
ATOM 775 C CA . LEU A 1 98 ? -29.571 10.302 34.831 1.00 96.44 98 LEU A CA 1
ATOM 776 C C . LEU A 1 98 ? -30.838 10.372 33.965 1.00 96.44 98 LEU A C 1
ATOM 778 O O . LEU A 1 98 ? -31.694 11.223 34.205 1.00 96.44 98 LEU A O 1
ATOM 782 N N . LEU A 1 99 ? -30.985 9.456 33.002 1.00 95.19 99 LEU A N 1
ATOM 783 C CA . LEU A 1 99 ? -32.163 9.383 32.132 1.00 95.19 99 LEU A CA 1
ATOM 784 C C . LEU A 1 99 ? -33.438 9.079 32.920 1.00 95.19 99 LEU A C 1
ATOM 786 O O . LEU A 1 99 ? -34.459 9.724 32.699 1.00 95.19 99 LEU A O 1
ATOM 790 N N . SER A 1 100 ? -33.378 8.140 33.868 1.00 93.56 100 SER A N 1
ATOM 791 C CA . SER A 1 100 ? -34.524 7.824 34.724 1.00 93.56 100 SER A CA 1
ATOM 792 C C . SER A 1 100 ? -34.952 9.036 35.550 1.00 93.56 100 SER A C 1
ATOM 794 O O . SER A 1 100 ? -36.149 9.279 35.692 1.00 93.56 100 SER A O 1
ATOM 796 N N . HIS A 1 101 ? -33.994 9.805 36.077 1.00 89.88 101 HIS A N 1
ATOM 797 C CA . HIS A 1 101 ? -34.298 11.009 36.840 1.00 89.88 101 HIS A CA 1
ATOM 798 C C . HIS A 1 101 ? -34.960 12.082 35.965 1.00 89.88 101 HIS A C 1
ATOM 800 O O . HIS A 1 101 ? -35.984 12.639 36.363 1.00 89.88 101 HIS A O 1
ATOM 806 N N . GLN A 1 102 ? -34.445 12.311 34.751 1.00 88.94 102 GLN A N 1
ATOM 807 C CA . GLN A 1 102 ? -35.055 13.232 33.785 1.00 88.94 102 GLN A CA 1
ATOM 808 C C . GLN A 1 102 ? -36.481 12.813 33.415 1.00 88.94 102 GLN A C 1
ATOM 810 O O . GLN A 1 102 ? -37.390 13.629 33.494 1.00 88.94 102 GLN A O 1
ATOM 815 N N . GLN A 1 103 ? -36.716 11.530 33.135 1.00 89.69 103 GLN A N 1
ATOM 816 C CA . GLN A 1 103 ? 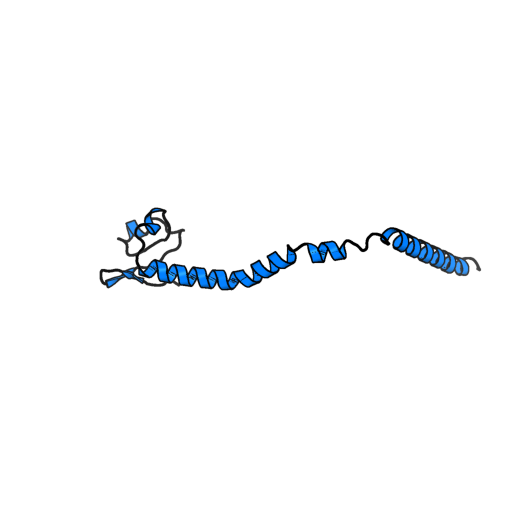-38.059 11.022 32.837 1.00 89.69 103 GLN A CA 1
ATOM 817 C C . GLN A 1 103 ? -39.029 11.224 34.004 1.00 89.69 103 GLN A C 1
ATOM 819 O O . GLN A 1 103 ? -40.169 11.632 33.796 1.00 89.69 103 GLN A O 1
ATOM 824 N N . THR A 1 104 ? -38.593 10.969 35.242 1.00 84.19 104 THR A N 1
ATOM 825 C CA . THR A 1 104 ? -39.432 11.240 36.417 1.00 84.19 104 THR A CA 1
ATOM 826 C C . THR A 1 104 ? -39.701 12.730 36.604 1.00 84.19 104 THR A C 1
ATOM 828 O O . THR A 1 104 ? -40.824 13.096 36.939 1.00 84.19 104 THR A O 1
ATOM 831 N N . ALA A 1 105 ? -38.712 13.589 36.348 1.00 81.25 105 ALA A N 1
ATOM 832 C CA . ALA A 1 105 ? -38.859 15.036 36.438 1.00 81.25 105 ALA A CA 1
ATOM 833 C C . ALA A 1 105 ? -39.795 15.594 35.355 1.00 81.25 105 ALA A C 1
ATOM 835 O O . ALA A 1 105 ? -40.562 16.496 35.661 1.00 81.25 105 ALA A O 1
ATOM 836 N N . ASP A 1 106 ? -39.798 15.022 34.148 1.00 77.31 106 ASP A N 1
ATOM 837 C CA . ASP A 1 106 ? -40.706 15.391 33.052 1.00 77.31 106 ASP A CA 1
ATOM 838 C C . ASP A 1 106 ? -42.138 14.857 33.261 1.00 77.31 106 ASP A C 1
ATOM 840 O O . ASP A 1 106 ? -43.112 15.468 32.819 1.00 77.31 106 ASP A O 1
ATOM 844 N N . LEU A 1 107 ? -42.302 13.739 33.978 1.00 71.56 107 LEU A N 1
ATOM 845 C CA . LEU A 1 107 ? -43.612 13.159 34.316 1.00 71.56 107 LEU A CA 1
ATOM 846 C C . LEU A 1 107 ? -44.341 13.903 35.448 1.00 71.56 107 LEU A C 1
ATOM 848 O O . LEU A 1 107 ? -45.572 13.906 35.487 1.00 71.56 107 LEU A O 1
ATOM 852 N N . ILE A 1 108 ? -43.608 14.519 36.379 1.00 59.81 108 ILE A N 1
ATOM 853 C CA . ILE A 1 108 ? -44.175 15.260 37.518 1.00 59.81 108 ILE A CA 1
ATOM 854 C C . ILE A 1 108 ? -45.007 16.496 37.098 1.00 59.81 108 ILE A C 1
ATOM 856 O O . ILE A 1 108 ? -46.113 16.636 37.625 1.00 59.81 108 ILE A O 1
ATOM 860 N N . PRO A 1 109 ? -44.593 17.360 36.148 1.00 58.78 109 PRO A N 1
ATOM 861 C CA . PRO A 1 109 ? -45.417 18.483 35.696 1.00 58.78 109 PRO A CA 1
ATOM 862 C C . PRO A 1 109 ? -46.638 18.039 34.874 1.00 58.78 109 PRO A C 1
ATOM 864 O O . PRO A 1 109 ? -47.651 18.731 34.880 1.00 58.78 109 PRO A O 1
ATOM 867 N N . ALA A 1 110 ? -46.601 16.871 34.221 1.00 55.22 110 ALA A N 1
ATOM 868 C CA . ALA A 1 110 ? -47.728 16.348 33.440 1.00 55.22 110 ALA A CA 1
ATOM 869 C C . ALA A 1 110 ? -48.883 15.788 34.300 1.00 55.22 110 ALA A C 1
ATOM 871 O O . ALA A 1 110 ? -49.969 15.537 33.782 1.00 55.22 110 ALA A O 1
ATOM 872 N N . ARG A 1 111 ? -48.661 15.575 35.605 1.00 55.03 111 ARG A N 1
ATOM 873 C CA . ARG A 1 111 ? -49.625 14.944 36.527 1.00 55.03 111 ARG A CA 1
ATOM 874 C C . ARG A 1 111 ? -50.352 15.936 37.448 1.00 55.03 111 ARG A C 1
ATOM 876 O O . ARG A 1 111 ? -51.166 15.502 38.254 1.00 55.03 111 ARG A O 1
ATOM 883 N N . GLN A 1 112 ? -50.048 17.235 37.355 1.00 50.97 112 GLN A N 1
ATOM 884 C CA . GLN A 1 112 ? -50.647 18.304 38.174 1.00 50.97 112 GLN A CA 1
ATOM 885 C C . GLN A 1 112 ? -51.814 19.051 37.489 1.00 50.97 112 GLN A C 1
ATOM 887 O O . GLN A 1 112 ? -52.109 20.183 37.868 1.00 50.97 112 GLN A O 1
ATOM 892 N N . VAL A 1 113 ? -52.484 18.437 36.507 1.00 44.56 113 VAL A N 1
ATOM 893 C CA . VAL A 1 113 ? -53.710 18.980 35.884 1.00 44.56 113 VAL A CA 1
ATOM 894 C C . VAL A 1 113 ? -54.935 18.233 36.389 1.00 44.56 113 VAL A C 1
ATOM 896 O O . VAL A 1 113 ? -54.873 16.983 36.419 1.00 44.56 113 VAL A O 1
#